Protein AF-A0A151S462-F1 (afdb_monomer_lite)

Secondary structure (DSSP, 8-state):
------------SS-TT---TT--SS-TTS--TTS-SSHHHHHHSTTHHHHHHHHHHHHHHHHHTT-----PPPTT--PPP--------B-TTS-B-

pLDDT: mean 78.32, std 12.99, range [44.09, 94.69]

Structure (mmCIF, N/CA/C/O backbone):
data_AF-A0A151S462-F1
#
_entry.id   AF-A0A151S462-F1
#
loop_
_atom_site.group_PDB
_atom_site.id
_atom_site.type_symbol
_atom_site.label_atom_id
_atom_site.label_alt_id
_atom_site.label_comp_id
_atom_site.label_asym_id
_atom_site.label_entity_id
_atom_site.label_seq_id
_atom_site.pdbx_PDB_ins_code
_atom_site.Cartn_x
_atom_site.Cartn_y
_atom_site.Cartn_z
_atom_site.occupancy
_atom_site.B_iso_or_equiv
_atom_site.auth_seq_id
_atom_site.auth_comp_id
_atom_site.auth_asym_id
_atom_site.auth_atom_id
_atom_site.pdbx_PDB_model_num
ATOM 1 N N . VAL A 1 1 ? -15.025 -28.672 43.145 1.00 63.12 1 VAL A N 1
ATOM 2 C CA . VAL A 1 1 ? -15.169 -29.342 41.829 1.00 63.12 1 VAL A CA 1
ATOM 3 C C . VAL A 1 1 ? -13.822 -29.286 41.131 1.00 63.12 1 VAL A C 1
ATOM 5 O O . VAL A 1 1 ? -13.344 -28.189 40.873 1.00 63.12 1 VAL A O 1
ATOM 8 N N . SER A 1 2 ? -13.1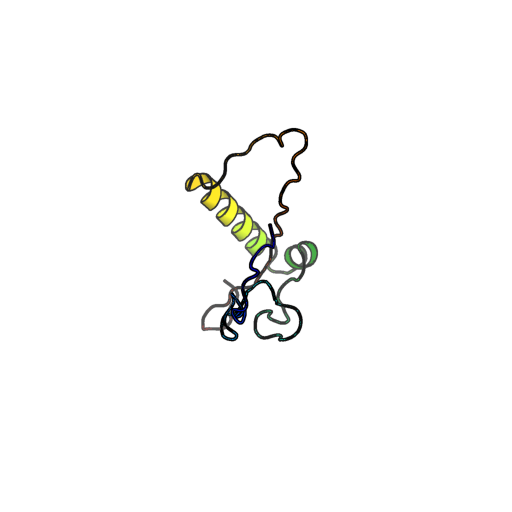65 -30.425 40.909 1.00 67.50 2 SER A N 1
ATOM 9 C CA . SER A 1 2 ? -11.846 -30.450 40.264 1.00 67.50 2 SER A CA 1
ATOM 10 C C . SER A 1 2 ? -12.009 -30.340 38.750 1.00 67.50 2 SER A C 1
ATOM 12 O O . SER A 1 2 ? -12.654 -31.184 38.130 1.00 67.50 2 SER A O 1
ATOM 14 N N . LEU A 1 3 ? -11.451 -29.283 38.158 1.00 69.88 3 LEU A N 1
ATOM 15 C CA . LEU A 1 3 ? -11.506 -29.049 36.717 1.00 69.88 3 LEU A CA 1
ATOM 16 C C . LEU A 1 3 ? -10.681 -30.122 35.993 1.00 69.88 3 LEU A C 1
ATOM 18 O O . LEU A 1 3 ? -9.464 -30.198 36.166 1.00 69.88 3 LEU A O 1
ATOM 22 N N . ARG A 1 4 ? -11.328 -30.948 35.162 1.00 75.19 4 ARG A N 1
ATOM 23 C CA . ARG A 1 4 ? -10.618 -31.834 34.229 1.00 75.19 4 ARG A CA 1
ATOM 24 C C . ARG A 1 4 ? -9.903 -30.969 33.192 1.00 75.19 4 ARG A C 1
ATOM 26 O O . ARG A 1 4 ? -10.541 -30.358 32.339 1.00 75.19 4 ARG A O 1
ATOM 33 N N . ARG A 1 5 ? -8.574 -30.908 33.276 1.00 71.94 5 ARG A N 1
ATOM 34 C CA . ARG A 1 5 ? -7.728 -30.269 32.263 1.00 71.94 5 ARG A CA 1
ATOM 35 C C . ARG A 1 5 ? -7.492 -31.235 31.104 1.00 71.94 5 ARG A C 1
ATOM 37 O O . ARG A 1 5 ? -7.326 -32.432 31.316 1.00 71.94 5 ARG A O 1
ATOM 44 N N . SER A 1 6 ? -7.476 -30.701 29.886 1.00 76.50 6 SER A N 1
ATOM 45 C CA . SER A 1 6 ? -7.158 -31.467 28.678 1.00 76.50 6 SER A CA 1
ATOM 46 C C . SER A 1 6 ? -5.738 -32.037 28.750 1.00 76.50 6 SER A C 1
ATOM 48 O O . SER A 1 6 ? -4.798 -31.305 29.054 1.00 76.50 6 SER A O 1
ATOM 50 N N . THR A 1 7 ? -5.598 -33.325 28.436 1.00 82.19 7 THR A N 1
ATOM 51 C CA . THR A 1 7 ? -4.326 -34.059 28.303 1.00 82.19 7 THR A CA 1
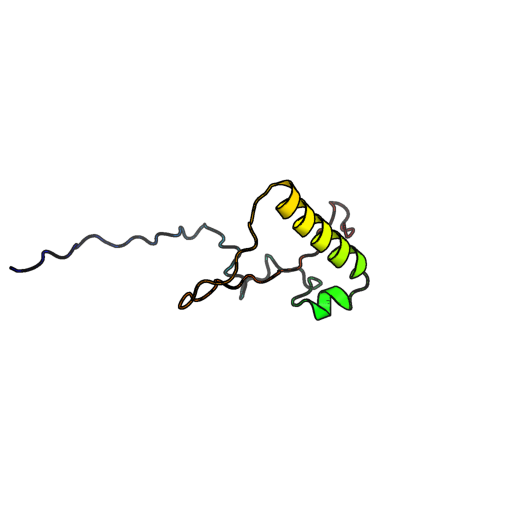ATOM 52 C C . THR A 1 7 ? -3.879 -34.204 26.847 1.00 82.19 7 THR A C 1
ATOM 54 O O . THR A 1 7 ? -2.932 -34.928 26.554 1.00 82.19 7 THR A O 1
ATOM 57 N N . ARG A 1 8 ? -4.570 -33.550 25.907 1.00 81.25 8 ARG A N 1
ATOM 58 C CA . ARG A 1 8 ? -4.286 -33.684 24.477 1.00 81.25 8 ARG A CA 1
ATOM 59 C C . ARG A 1 8 ? -2.974 -32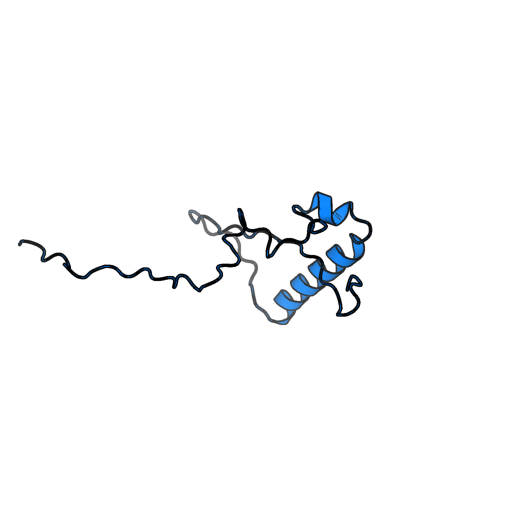.978 24.129 1.00 81.25 8 ARG A C 1
ATOM 61 O O . ARG A 1 8 ? -2.799 -31.816 24.496 1.00 81.25 8 ARG A O 1
ATOM 68 N N . GLU A 1 9 ? -2.097 -33.648 23.381 1.00 79.62 9 GLU A N 1
ATOM 69 C CA . GLU A 1 9 ? -0.911 -33.003 22.812 1.00 79.62 9 GLU A CA 1
ATOM 70 C C . GLU A 1 9 ? -1.328 -31.808 21.954 1.00 79.62 9 GLU A C 1
ATOM 72 O O . GLU A 1 9 ? -2.161 -31.914 21.045 1.00 79.62 9 GLU A O 1
ATOM 77 N N . ARG A 1 10 ? -0.760 -30.644 22.270 1.00 77.31 10 ARG A N 1
ATOM 78 C CA . ARG A 1 10 ? -0.952 -29.436 21.477 1.00 77.31 10 ARG A CA 1
ATOM 79 C C . ARG A 1 10 ? -0.074 -29.545 20.241 1.00 77.31 10 ARG A C 1
ATOM 81 O O . ARG A 1 10 ? 1.145 -29.524 20.347 1.00 77.31 10 ARG A O 1
ATOM 88 N N . ARG A 1 11 ? -0.705 -29.654 19.075 1.00 74.50 11 ARG A N 1
ATOM 89 C CA . ARG A 1 11 ? -0.024 -29.463 17.793 1.00 74.50 11 ARG A CA 1
ATOM 90 C C . ARG A 1 11 ? 0.087 -27.966 17.526 1.00 74.50 11 ARG A C 1
ATOM 92 O O . ARG A 1 11 ? -0.828 -27.218 17.877 1.00 74.50 11 ARG A O 1
ATOM 99 N N . ASN A 1 12 ? 1.194 -27.542 16.924 1.00 72.69 12 ASN A N 1
ATOM 100 C CA . ASN A 1 12 ? 1.352 -26.162 16.478 1.00 72.69 12 ASN A CA 1
ATOM 101 C C . ASN A 1 12 ? 0.229 -25.811 15.497 1.00 72.69 12 ASN A C 1
ATOM 103 O O . ASN A 1 12 ? -0.114 -26.609 14.626 1.00 72.69 12 ASN A O 1
ATOM 107 N N . VAL A 1 13 ? -0.364 -24.629 15.672 1.00 70.44 13 VAL A N 1
ATOM 108 C CA . VAL A 1 13 ? -1.437 -24.124 14.796 1.00 70.44 13 VAL A CA 1
ATOM 109 C C . VAL A 1 13 ? -0.892 -23.804 13.403 1.00 70.44 13 VAL A C 1
ATOM 111 O O . VAL A 1 13 ? -1.611 -23.919 12.417 1.00 70.44 13 VAL A O 1
ATOM 114 N N . ILE A 1 14 ? 0.385 -23.435 13.332 1.00 70.81 14 ILE A N 1
ATOM 115 C CA . ILE A 1 14 ? 1.083 -23.056 12.110 1.00 70.81 14 ILE A CA 1
ATOM 116 C C . ILE A 1 14 ? 1.949 -24.251 11.676 1.00 70.81 14 ILE A C 1
ATOM 118 O O . ILE A 1 14 ? 2.809 -24.674 12.455 1.00 70.81 14 ILE A O 1
ATOM 122 N N . PRO A 1 15 ? 1.708 -24.831 10.486 1.00 76.50 15 PRO A N 1
ATOM 123 C CA . PRO A 1 15 ? 2.577 -25.849 9.901 1.00 76.50 15 PRO A CA 1
ATOM 124 C C . PRO A 1 15 ? 4.003 -25.321 9.704 1.00 76.50 15 PRO A C 1
ATOM 126 O O . PRO A 1 15 ? 4.180 -24.146 9.403 1.00 76.50 15 PRO A O 1
ATOM 129 N N . ASN A 1 16 ? 5.012 -26.191 9.804 1.00 70.25 16 ASN A N 1
ATOM 130 C CA . ASN A 1 16 ? 6.414 -25.804 9.575 1.00 70.25 16 ASN A CA 1
ATOM 131 C C . ASN A 1 16 ? 6.657 -25.264 8.152 1.00 70.25 16 ASN A C 1
ATOM 133 O O . ASN A 1 16 ? 7.582 -24.494 7.929 1.00 70.25 16 ASN A O 1
ATOM 137 N N . ASP A 1 17 ? 5.800 -25.653 7.212 1.00 71.12 17 ASP A N 1
ATOM 138 C CA . ASP A 1 17 ? 5.889 -25.317 5.792 1.00 71.12 17 ASP A CA 1
ATOM 139 C C . ASP A 1 17 ? 5.162 -23.993 5.478 1.00 71.12 17 ASP A C 1
ATOM 141 O O . ASP A 1 17 ? 5.145 -23.523 4.339 1.00 71.12 17 ASP A O 1
ATOM 145 N N . TYR A 1 18 ? 4.512 -23.396 6.482 1.00 60.78 18 TYR A N 1
ATOM 146 C CA . TYR A 1 18 ? 3.803 -22.136 6.344 1.00 60.78 18 TYR A CA 1
ATOM 147 C C . TYR A 1 18 ? 4.806 -20.982 6.426 1.00 60.78 18 TYR A C 1
ATOM 149 O O . TYR A 1 18 ? 5.238 -20.576 7.505 1.00 60.78 18 TYR A O 1
ATOM 157 N N . ILE A 1 19 ? 5.169 -20.443 5.263 1.00 60.53 19 ILE A N 1
ATOM 158 C CA . ILE A 1 19 ? 5.992 -19.238 5.147 1.00 60.53 19 ILE A CA 1
ATOM 159 C C . ILE A 1 19 ? 5.167 -18.046 5.661 1.00 60.53 19 ILE A C 1
ATOM 161 O O . ILE A 1 19 ? 4.331 -17.487 4.949 1.00 60.53 19 ILE A O 1
ATOM 165 N N . VAL A 1 20 ? 5.371 -17.656 6.920 1.00 53.88 20 VAL A N 1
ATOM 166 C CA . VAL A 1 20 ? 4.797 -16.421 7.466 1.00 53.88 20 VAL A CA 1
ATOM 167 C C . VAL A 1 20 ? 5.632 -15.253 6.936 1.00 53.88 20 VAL A C 1
ATOM 169 O O . VAL A 1 20 ? 6.752 -15.050 7.392 1.00 53.88 20 VAL A O 1
ATOM 172 N N . PHE A 1 21 ? 5.074 -14.438 6.036 1.00 51.28 21 PHE A N 1
ATOM 173 C CA . PHE A 1 21 ? 5.711 -13.215 5.502 1.00 51.28 21 PHE A CA 1
ATOM 174 C C . PHE A 1 21 ? 6.149 -12.190 6.573 1.00 51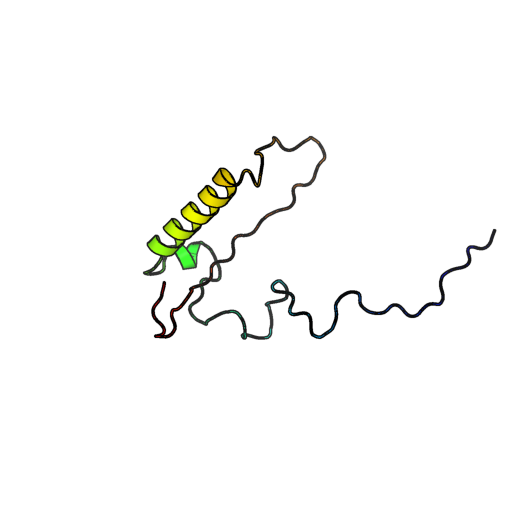.28 21 PHE A C 1
ATOM 176 O O . PHE A 1 21 ? 6.803 -11.204 6.263 1.00 51.28 21 PHE A O 1
ATOM 183 N N . LEU A 1 22 ? 5.771 -12.399 7.838 1.00 51.62 22 LEU A N 1
ATOM 184 C CA . LEU A 1 22 ? 6.126 -11.554 8.981 1.00 51.62 22 LEU A CA 1
ATOM 185 C C . LEU A 1 22 ? 7.371 -12.045 9.741 1.00 51.62 22 LEU A C 1
ATOM 187 O O . LEU A 1 22 ? 7.899 -11.292 10.555 1.00 51.62 22 LEU A O 1
ATOM 191 N N . GLN A 1 23 ? 7.850 -13.272 9.500 1.00 47.19 23 GLN A N 1
ATOM 192 C CA . GLN A 1 23 ? 9.055 -13.825 10.135 1.00 47.19 23 GLN A CA 1
ATOM 193 C C . GLN A 1 23 ? 10.297 -13.597 9.248 1.00 47.19 23 GLN A C 1
ATOM 195 O O . GLN A 1 23 ? 11.120 -14.485 9.059 1.00 47.19 23 GLN A O 1
ATOM 200 N N . GLU A 1 24 ? 10.437 -12.406 8.669 1.00 48.59 24 GLU A N 1
ATOM 201 C CA . GLU A 1 24 ? 11.644 -12.009 7.940 1.00 48.59 24 GLU A CA 1
ATOM 202 C C . GLU A 1 24 ? 12.635 -11.381 8.928 1.00 48.59 24 GLU A C 1
ATOM 204 O O . GLU A 1 24 ? 12.593 -10.181 9.194 1.00 48.59 24 GLU A O 1
ATOM 209 N N . HIS A 1 25 ? 13.520 -12.190 9.516 1.00 51.34 25 HIS A N 1
ATOM 210 C CA . HIS A 1 25 ? 14.718 -11.633 10.155 1.00 51.34 25 HIS A CA 1
ATOM 211 C C . HIS A 1 25 ? 16.008 -12.425 9.911 1.00 51.34 25 HIS A C 1
ATOM 213 O O . HIS A 1 25 ? 17.063 -11.814 10.011 1.00 51.34 25 HIS A O 1
ATOM 219 N N . GLU A 1 26 ? 15.995 -13.715 9.539 1.00 44.41 26 GLU A N 1
ATOM 220 C CA . GLU A 1 26 ? 17.276 -14.452 9.423 1.00 44.41 26 GLU A CA 1
ATOM 221 C C . GLU A 1 26 ? 17.567 -15.125 8.077 1.00 44.41 26 GLU A C 1
ATOM 223 O O . GLU A 1 26 ? 18.732 -15.163 7.687 1.00 44.41 26 GLU A O 1
ATOM 228 N N . ASP A 1 27 ? 16.566 -15.507 7.281 1.00 44.09 27 ASP A N 1
ATOM 229 C CA . ASP A 1 27 ? 16.828 -16.102 5.967 1.00 44.09 27 ASP A CA 1
ATOM 230 C C . ASP A 1 27 ? 16.476 -15.111 4.852 1.00 44.09 27 ASP A C 1
ATOM 232 O O . ASP A 1 27 ? 15.307 -14.883 4.541 1.00 44.09 27 ASP A O 1
ATOM 236 N N . GLY A 1 28 ? 17.506 -14.501 4.252 1.00 47.91 28 GLY A N 1
ATOM 237 C CA . GLY A 1 28 ? 17.455 -13.509 3.164 1.00 47.91 28 GLY A CA 1
ATOM 238 C C . GLY A 1 28 ? 16.890 -14.016 1.828 1.00 47.91 28 GLY A C 1
ATOM 239 O O . GLY A 1 28 ? 17.452 -13.748 0.770 1.00 47.91 28 GLY A O 1
ATOM 240 N N . ILE A 1 29 ? 15.793 -14.766 1.870 1.00 51.31 29 ILE A N 1
ATOM 241 C CA . ILE A 1 29 ? 15.094 -15.352 0.723 1.00 51.31 29 ILE A CA 1
ATOM 242 C C . ILE A 1 29 ? 14.039 -14.368 0.170 1.00 51.31 29 ILE A C 1
ATOM 244 O O . ILE A 1 29 ? 13.675 -14.450 -1.001 1.00 51.31 29 ILE A O 1
ATOM 248 N N . GLY A 1 30 ? 13.579 -13.403 0.981 1.00 52.72 30 GLY A N 1
ATOM 249 C CA . GLY A 1 30 ? 12.506 -12.463 0.624 1.00 52.72 30 GLY A CA 1
ATOM 250 C C . GLY A 1 30 ? 12.927 -11.013 0.353 1.00 52.72 30 GLY A C 1
ATOM 251 O O . GLY A 1 30 ? 12.217 -10.323 -0.379 1.00 52.72 30 GLY A O 1
ATOM 252 N N . LEU A 1 31 ? 14.062 -10.558 0.888 1.00 56.91 31 LEU A N 1
ATOM 253 C CA . LEU A 1 31 ? 14.523 -9.171 0.792 1.00 56.91 31 LEU A CA 1
ATOM 254 C C . LEU A 1 31 ? 15.689 -9.089 -0.203 1.00 56.91 31 LEU A C 1
ATOM 256 O O . LEU A 1 31 ? 16.778 -9.604 0.067 1.00 56.91 31 LEU A O 1
ATOM 260 N N . ALA A 1 32 ? 15.486 -8.471 -1.368 1.00 65.25 32 ALA A N 1
ATOM 261 C CA . ALA A 1 32 ? 16.607 -8.195 -2.259 1.00 65.25 32 ALA A CA 1
ATOM 262 C C . ALA A 1 32 ? 17.570 -7.230 -1.549 1.00 65.25 32 ALA A C 1
ATOM 264 O O . ALA A 1 32 ? 17.132 -6.339 -0.828 1.00 65.25 32 ALA A O 1
ATOM 265 N N . LYS A 1 33 ? 18.887 -7.358 -1.768 1.00 66.88 33 LYS A N 1
ATOM 266 C CA . LYS A 1 33 ? 19.883 -6.446 -1.159 1.00 66.88 33 LYS A CA 1
ATOM 267 C C . LYS A 1 33 ? 19.589 -4.963 -1.412 1.00 66.88 33 LYS A C 1
ATOM 269 O O . LYS A 1 33 ? 20.004 -4.117 -0.628 1.00 66.88 33 LYS A O 1
ATOM 274 N N . ASP A 1 34 ? 18.890 -4.679 -2.504 1.00 75.62 34 ASP A N 1
ATOM 275 C CA . ASP A 1 34 ? 18.556 -3.330 -2.946 1.00 75.62 34 ASP A CA 1
ATOM 276 C C . ASP A 1 34 ? 17.185 -2.856 -2.434 1.00 75.62 34 ASP A C 1
ATOM 278 O O . ASP A 1 34 ? 16.809 -1.710 -2.687 1.00 75.62 34 ASP A O 1
ATOM 282 N N . ASP A 1 35 ? 16.420 -3.713 -1.746 1.00 81.31 35 ASP A N 1
ATOM 283 C CA . ASP A 1 35 ? 15.103 -3.345 -1.236 1.00 81.31 35 ASP A CA 1
ATOM 284 C C . ASP A 1 35 ? 15.234 -2.329 -0.090 1.00 81.31 35 ASP A C 1
ATOM 286 O O . ASP A 1 35 ? 16.028 -2.510 0.843 1.00 81.31 35 ASP A O 1
ATOM 290 N N . PRO A 1 36 ? 14.448 -1.241 -0.124 1.00 81.44 36 PRO A N 1
ATOM 291 C CA . PRO A 1 36 ? 14.483 -0.253 0.931 1.00 81.44 36 PRO A CA 1
ATOM 292 C C . PRO A 1 36 ? 13.840 -0.793 2.211 1.00 81.44 36 PRO A C 1
ATOM 294 O O . PRO A 1 36 ? 12.659 -1.122 2.270 1.00 81.44 36 PRO A O 1
ATOM 297 N N . THR A 1 37 ? 14.629 -0.802 3.279 1.00 81.38 37 THR A N 1
ATOM 298 C CA . THR A 1 37 ? 14.222 -1.273 4.613 1.00 81.38 37 THR A CA 1
ATOM 299 C C . THR A 1 37 ? 13.318 -0.284 5.350 1.00 81.38 37 THR A C 1
ATOM 301 O O . THR A 1 37 ? 12.655 -0.631 6.330 1.00 81.38 37 THR A O 1
ATOM 304 N N . ASN A 1 38 ? 13.312 0.974 4.909 1.00 81.75 38 ASN A N 1
ATOM 305 C CA . ASN A 1 38 ? 12.556 2.055 5.518 1.00 81.75 38 ASN A CA 1
ATOM 306 C C . ASN A 1 38 ? 12.133 3.098 4.474 1.00 81.75 38 ASN A C 1
ATOM 308 O O . ASN A 1 38 ? 12.684 3.171 3.375 1.00 81.75 38 ASN A O 1
ATOM 312 N N . PHE A 1 39 ? 11.160 3.927 4.856 1.00 83.19 39 PHE A N 1
ATOM 313 C CA . PHE A 1 39 ? 10.605 4.974 4.000 1.00 83.19 39 PHE A CA 1
ATOM 314 C C . PHE A 1 39 ? 11.677 5.938 3.479 1.00 83.19 39 PHE A C 1
ATOM 316 O O . PHE A 1 39 ? 11.713 6.228 2.289 1.00 83.19 39 PHE A O 1
ATOM 323 N N . CYS A 1 40 ? 12.594 6.393 4.339 1.00 84.06 40 CYS A N 1
ATOM 324 C CA . CYS A 1 40 ? 13.650 7.317 3.928 1.00 84.06 40 CYS A CA 1
ATOM 325 C C . CYS A 1 40 ? 14.541 6.701 2.841 1.00 84.06 40 CYS A C 1
ATOM 327 O O . CYS A 1 40 ? 14.828 7.355 1.846 1.00 84.06 40 CYS A O 1
ATOM 329 N N . GLN A 1 41 ? 14.919 5.429 2.977 1.00 84.50 41 GLN A N 1
ATOM 330 C CA . GLN A 1 41 ? 15.706 4.715 1.971 1.00 84.50 41 GLN A CA 1
ATOM 331 C C . GLN A 1 41 ? 14.941 4.580 0.647 1.00 84.50 41 GLN A C 1
ATOM 333 O O . GLN A 1 41 ? 15.529 4.777 -0.416 1.00 84.50 41 GLN A O 1
ATOM 338 N N . ALA A 1 42 ? 13.633 4.306 0.702 1.00 83.88 42 ALA A N 1
ATOM 339 C CA . ALA A 1 42 ? 12.791 4.254 -0.491 1.00 83.88 42 ALA A CA 1
ATOM 340 C C . ALA A 1 42 ? 12.749 5.619 -1.200 1.00 83.88 42 ALA A C 1
ATOM 342 O O . ALA A 1 42 ? 12.931 5.689 -2.418 1.00 83.88 42 ALA A O 1
ATOM 343 N N . MET A 1 43 ? 12.589 6.702 -0.434 1.00 85.19 43 MET A N 1
ATOM 344 C CA . MET A 1 43 ? 12.460 8.066 -0.956 1.00 85.19 43 MET A CA 1
ATOM 345 C C . MET A 1 43 ? 13.782 8.705 -1.387 1.00 85.19 43 MET A C 1
ATOM 347 O O . MET A 1 43 ? 13.784 9.581 -2.249 1.00 85.19 43 MET A O 1
ATOM 351 N N . CYS A 1 44 ? 14.912 8.253 -0.849 1.00 81.06 44 CYS A N 1
ATOM 352 C CA . CYS A 1 44 ? 16.240 8.672 -1.296 1.00 81.06 44 CYS A CA 1
ATOM 353 C C . CYS A 1 44 ? 16.755 7.867 -2.501 1.00 81.06 44 CYS A C 1
ATOM 355 O O . CYS A 1 44 ? 17.788 8.218 -3.069 1.00 81.06 44 CYS A O 1
ATOM 357 N N . SER A 1 45 ? 16.071 6.788 -2.895 1.00 81.12 45 SER A N 1
ATOM 358 C CA . SER A 1 45 ? 16.471 5.978 -4.047 1.00 81.12 45 SER A CA 1
ATOM 359 C C . SER A 1 45 ? 16.148 6.672 -5.375 1.00 81.12 45 SER A C 1
ATOM 361 O O . SER A 1 45 ? 15.228 7.485 -5.467 1.00 81.12 45 SER A O 1
ATOM 363 N N . SER A 1 46 ? 16.844 6.293 -6.449 1.00 83.69 46 SER A N 1
ATOM 364 C CA . SER A 1 46 ? 16.533 6.762 -7.811 1.00 83.69 46 SER A CA 1
ATOM 365 C C . SER A 1 46 ? 15.111 6.405 -8.269 1.00 83.69 46 SER A C 1
ATOM 367 O O . SER A 1 46 ? 14.602 7.005 -9.211 1.00 83.69 46 SER A O 1
ATOM 369 N N . ASN A 1 47 ? 14.462 5.450 -7.596 1.00 79.62 47 ASN A N 1
ATOM 370 C CA . ASN A 1 47 ? 13.108 4.986 -7.888 1.00 79.62 47 ASN A CA 1
ATOM 371 C C . ASN A 1 47 ? 12.060 5.573 -6.932 1.00 79.62 47 ASN A C 1
ATOM 373 O O . ASN A 1 47 ? 10.929 5.093 -6.908 1.00 79.62 47 ASN A O 1
ATOM 377 N N . SER A 1 48 ? 12.403 6.601 -6.151 1.00 84.19 48 SER A N 1
ATOM 378 C CA . SER A 1 48 ? 11.504 7.220 -5.169 1.00 84.19 48 SER A CA 1
ATOM 379 C C . SER A 1 48 ? 10.150 7.607 -5.754 1.00 84.19 48 SER A C 1
ATOM 381 O O . SER A 1 48 ? 9.121 7.321 -5.152 1.00 84.19 48 SER A O 1
ATOM 383 N N . LYS A 1 49 ? 10.138 8.161 -6.971 1.00 87.12 49 LYS A N 1
ATOM 384 C CA . LYS A 1 49 ? 8.902 8.499 -7.680 1.00 87.12 49 LYS A CA 1
ATOM 385 C C . LYS A 1 49 ? 8.001 7.279 -7.899 1.00 87.12 49 LYS A C 1
ATOM 387 O O . LYS A 1 49 ? 6.827 7.348 -7.571 1.00 87.12 49 LYS A O 1
ATOM 392 N N . LYS A 1 50 ? 8.554 6.150 -8.358 1.00 84.88 50 LYS A N 1
ATOM 393 C CA . LYS A 1 50 ? 7.791 4.903 -8.543 1.00 84.88 50 LYS A CA 1
ATOM 394 C C . LYS A 1 50 ? 7.217 4.386 -7.226 1.00 84.88 50 LYS A C 1
ATOM 396 O O . LYS A 1 50 ? 6.085 3.925 -7.194 1.00 84.88 50 LYS A O 1
ATOM 401 N N . SER A 1 51 ? 7.985 4.491 -6.140 1.00 84.19 51 SER A N 1
ATOM 402 C CA . SER A 1 51 ? 7.516 4.110 -4.805 1.00 84.19 51 SER A CA 1
ATOM 403 C C . SER A 1 51 ? 6.354 4.990 -4.336 1.00 84.19 51 SER A C 1
ATOM 405 O O . SER A 1 51 ? 5.404 4.470 -3.764 1.00 84.19 51 SER A O 1
ATOM 407 N N . ILE A 1 52 ? 6.407 6.303 -4.590 1.00 88.19 52 ILE A N 1
ATOM 408 C CA . ILE A 1 52 ? 5.319 7.238 -4.258 1.00 88.19 52 ILE A CA 1
ATOM 409 C C . ILE A 1 52 ? 4.077 6.943 -5.097 1.00 88.19 52 ILE A C 1
ATOM 411 O O . ILE A 1 52 ? 2.984 6.857 -4.545 1.00 88.19 52 ILE A O 1
ATOM 415 N N . ASP A 1 53 ? 4.246 6.767 -6.407 1.00 89.75 53 ASP A N 1
ATOM 416 C CA . ASP A 1 53 ? 3.141 6.473 -7.321 1.00 89.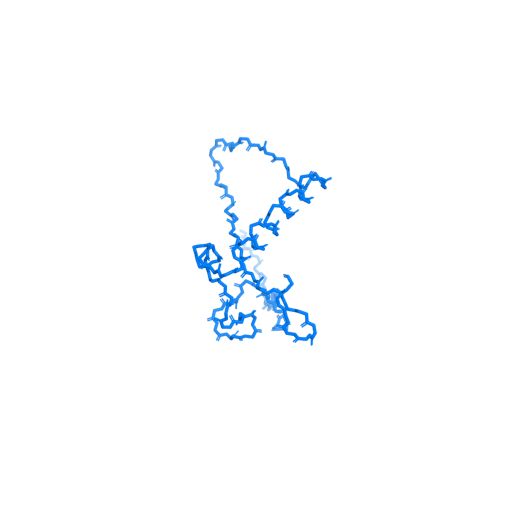75 53 ASP A CA 1
ATOM 417 C C . ASP A 1 53 ? 2.445 5.164 -6.900 1.00 89.75 53 ASP A C 1
ATOM 419 O O . ASP A 1 53 ? 1.238 5.157 -6.685 1.00 89.75 53 ASP A O 1
ATOM 423 N N . ALA A 1 54 ? 3.209 4.105 -6.609 1.00 87.69 54 ALA A N 1
ATOM 424 C CA . ALA A 1 54 ? 2.662 2.839 -6.117 1.00 87.69 54 ALA A CA 1
ATOM 425 C C . ALA A 1 54 ? 1.945 2.960 -4.757 1.00 87.69 54 ALA A C 1
ATOM 427 O O . ALA A 1 54 ? 0.944 2.285 -4.529 1.00 87.69 54 ALA A O 1
ATOM 428 N N . MET A 1 55 ? 2.437 3.807 -3.842 1.00 89.75 55 MET A N 1
ATOM 429 C CA . MET A 1 55 ? 1.740 4.078 -2.576 1.00 89.75 55 MET A CA 1
ATOM 430 C C . MET A 1 55 ? 0.395 4.766 -2.811 1.00 89.75 55 MET A C 1
ATOM 432 O O . MET A 1 55 ? -0.587 4.428 -2.154 1.00 89.75 55 MET A O 1
ATOM 436 N N . ASN A 1 56 ? 0.357 5.738 -3.724 1.00 91.50 56 ASN A N 1
ATOM 437 C CA . ASN A 1 56 ? -0.869 6.451 -4.058 1.00 91.50 56 ASN A CA 1
ATOM 438 C C . ASN A 1 56 ? -1.879 5.519 -4.729 1.00 91.50 56 ASN A C 1
ATOM 440 O O . ASN A 1 56 ? -3.044 5.536 -4.341 1.00 91.50 56 ASN A O 1
ATOM 444 N N . ASP A 1 57 ? -1.429 4.677 -5.660 1.00 90.88 57 ASP A N 1
ATOM 445 C CA . ASP A 1 57 ? -2.273 3.687 -6.332 1.00 90.88 57 ASP A CA 1
ATOM 446 C C . ASP A 1 57 ? -2.891 2.701 -5.328 1.00 90.88 57 ASP A C 1
ATOM 448 O O . ASP A 1 57 ? -4.088 2.425 -5.389 1.00 90.88 57 ASP A O 1
ATOM 452 N N . GLU A 1 58 ? -2.111 2.208 -4.359 1.00 90.00 58 GLU A N 1
ATOM 453 C CA . GLU A 1 58 ? -2.624 1.323 -3.305 1.00 90.00 58 GLU A CA 1
ATOM 454 C C . GLU A 1 58 ? -3.643 2.046 -2.408 1.00 90.00 58 GLU A C 1
ATOM 456 O O . GLU A 1 58 ? -4.716 1.512 -2.125 1.00 90.00 58 GLU A O 1
ATOM 461 N N . MET A 1 59 ? -3.347 3.283 -1.991 1.00 91.12 59 MET A N 1
ATOM 462 C CA . MET A 1 59 ? -4.276 4.098 -1.197 1.00 91.12 59 MET A CA 1
ATOM 463 C C . MET A 1 59 ? -5.585 4.375 -1.947 1.00 91.12 59 MET A C 1
ATOM 465 O O . MET A 1 59 ? -6.655 4.285 -1.344 1.00 91.12 59 MET A O 1
ATOM 469 N N . MET A 1 60 ? -5.513 4.679 -3.246 1.00 92.62 60 MET A N 1
ATOM 470 C CA . MET A 1 60 ? -6.688 4.868 -4.101 1.00 92.62 60 MET A CA 1
ATOM 471 C C . MET A 1 60 ? -7.469 3.569 -4.268 1.00 92.62 60 MET A C 1
ATOM 473 O O . MET A 1 60 ? -8.679 3.574 -4.101 1.00 92.62 60 MET A O 1
ATOM 477 N N . SER A 1 61 ? -6.795 2.442 -4.497 1.00 92.62 61 SER A N 1
ATOM 478 C CA . SER A 1 61 ? -7.442 1.130 -4.589 1.00 92.62 61 SER A CA 1
ATOM 479 C C . SER A 1 61 ? -8.208 0.772 -3.311 1.00 92.62 61 SER A C 1
ATOM 481 O O . SER A 1 61 ? -9.321 0.252 -3.382 1.00 92.62 61 SER A O 1
ATOM 483 N N . MET A 1 62 ? -7.658 1.069 -2.129 1.00 91.25 62 MET A N 1
ATOM 484 C CA . MET A 1 62 ? -8.365 0.840 -0.861 1.00 91.25 62 MET A CA 1
ATOM 485 C C . MET A 1 62 ? -9.595 1.736 -0.703 1.00 91.25 62 MET A C 1
ATOM 487 O O . MET A 1 62 ? -10.598 1.286 -0.153 1.00 91.25 62 MET A O 1
ATOM 491 N N . HIS A 1 63 ? -9.514 2.976 -1.190 1.00 90.31 63 HIS A N 1
ATOM 492 C CA . HIS A 1 63 ? -10.640 3.903 -1.217 1.00 90.31 63 HIS A CA 1
ATOM 493 C C . HIS A 1 63 ? -11.723 3.442 -2.203 1.00 90.31 63 HIS A C 1
ATOM 495 O O . HIS A 1 63 ? -12.879 3.331 -1.825 1.00 90.31 63 HIS A O 1
ATOM 501 N N . ASP A 1 64 ? -11.356 3.111 -3.441 1.00 93.62 64 ASP A N 1
ATOM 502 C CA . ASP A 1 64 ? -12.296 2.722 -4.501 1.00 93.62 64 ASP A CA 1
ATOM 503 C C . ASP A 1 64 ? -13.012 1.398 -4.211 1.00 93.62 64 ASP A C 1
ATOM 505 O O . ASP A 1 64 ? -14.121 1.167 -4.690 1.00 93.62 64 ASP A O 1
ATOM 509 N N . ASN A 1 65 ? -12.375 0.521 -3.434 1.00 94.69 65 ASN A N 1
ATOM 510 C CA . ASN A 1 65 ? -12.959 -0.740 -2.989 1.00 94.69 65 ASN A CA 1
ATOM 511 C C . ASN A 1 65 ? -13.686 -0.627 -1.634 1.00 94.69 65 ASN A C 1
ATOM 513 O O . ASN A 1 65 ? -14.066 -1.665 -1.089 1.00 94.69 65 ASN A O 1
ATOM 517 N N . ASP A 1 66 ? -13.837 0.583 -1.078 1.00 92.19 66 ASP A N 1
ATOM 518 C CA . ASP A 1 66 ? -14.462 0.848 0.227 1.00 92.19 66 ASP A CA 1
ATOM 519 C C . ASP A 1 66 ? -13.948 -0.099 1.333 1.00 92.19 66 ASP A C 1
ATOM 521 O O . ASP A 1 66 ? -14.703 -0.631 2.150 1.00 92.19 66 ASP A O 1
ATOM 525 N N . VAL A 1 67 ? -12.637 -0.378 1.335 1.00 92.50 67 VAL A N 1
ATOM 526 C CA . VAL A 1 67 ? -12.055 -1.396 2.227 1.00 92.50 67 VAL A CA 1
ATOM 527 C C . VAL A 1 67 ? -12.050 -0.910 3.675 1.00 92.50 67 VAL A C 1
ATOM 529 O O . VAL A 1 67 ? -12.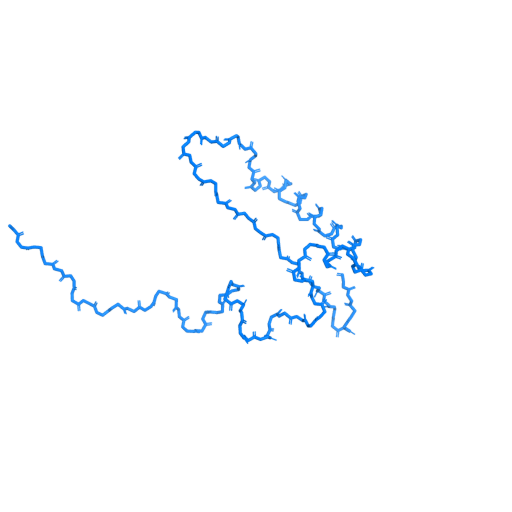233 -1.720 4.587 1.00 92.50 67 VAL A O 1
ATOM 532 N N . TRP A 1 68 ? -11.829 0.393 3.893 1.00 86.56 68 TRP A N 1
ATOM 533 C CA . TRP A 1 68 ? -11.695 1.006 5.216 1.00 86.56 68 TRP A CA 1
ATOM 534 C C . TRP A 1 68 ? -12.498 2.300 5.341 1.00 86.56 68 TRP A C 1
ATOM 536 O O . TRP A 1 68 ? -12.415 3.176 4.486 1.00 86.56 68 TRP A O 1
ATOM 546 N N . ASP A 1 69 ? -13.152 2.461 6.491 1.00 85.62 69 ASP A N 1
ATOM 547 C CA . ASP A 1 69 ? -13.737 3.725 6.927 1.00 85.62 69 ASP A CA 1
ATOM 548 C C . ASP A 1 69 ? -12.783 4.460 7.874 1.00 85.62 69 ASP A C 1
ATOM 550 O O . ASP A 1 69 ? -12.250 3.887 8.832 1.00 85.62 69 ASP A O 1
ATOM 554 N N . PHE A 1 70 ? -12.602 5.762 7.655 1.00 85.94 70 PHE A N 1
ATOM 555 C CA . PHE A 1 70 ? -11.906 6.617 8.611 1.00 85.94 70 PHE A CA 1
ATOM 556 C C . PHE A 1 70 ? -12.836 6.945 9.780 1.00 85.94 70 PHE A C 1
ATOM 558 O O . PHE A 1 70 ? -13.783 7.717 9.642 1.00 85.94 70 PHE A O 1
ATOM 565 N N . VAL A 1 71 ? -12.546 6.372 10.948 1.00 87.81 71 VAL A N 1
ATOM 566 C CA . VAL A 1 71 ? -13.312 6.587 12.182 1.00 87.81 71 VAL A CA 1
ATOM 567 C C . VAL A 1 71 ? -12.405 7.196 13.247 1.00 87.81 71 VAL A C 1
ATOM 569 O O . VAL A 1 71 ? -11.233 6.832 13.367 1.00 87.81 71 VAL A O 1
ATOM 572 N N . GLU A 1 72 ? -12.941 8.124 14.038 1.00 88.69 72 GLU A N 1
ATOM 573 C CA . GLU A 1 72 ? -12.240 8.644 15.211 1.00 88.69 72 GLU A CA 1
ATOM 574 C C . GLU A 1 72 ? -11.961 7.516 16.210 1.00 88.69 72 GLU A C 1
ATOM 576 O O . GLU A 1 72 ? -12.812 6.661 16.460 1.00 88.69 72 GLU A O 1
ATOM 581 N N . LEU A 1 73 ? -10.762 7.507 16.800 1.00 89.00 73 LEU A N 1
ATOM 582 C CA . LEU A 1 73 ? -10.381 6.471 17.755 1.00 89.00 73 LEU A CA 1
ATOM 583 C C . LEU A 1 73 ? -11.296 6.540 18.994 1.00 89.00 73 LEU A C 1
ATOM 585 O O . LEU A 1 73 ? -11.229 7.527 19.733 1.00 89.00 73 LEU A O 1
ATOM 589 N N . PRO A 1 74 ? -12.108 5.505 19.280 1.00 88.44 74 PRO A N 1
ATOM 590 C CA . PRO A 1 74 ? -12.961 5.512 20.458 1.00 88.44 74 PRO A CA 1
ATOM 591 C C . PRO A 1 74 ? -12.129 5.518 21.746 1.00 88.44 74 PRO A C 1
ATOM 593 O O . PRO A 1 74 ? -11.069 4.890 21.847 1.00 88.44 74 PRO A O 1
ATOM 596 N N . GLY A 1 75 ? -12.632 6.225 22.759 1.00 92.69 75 GLY A N 1
ATOM 597 C CA . GLY A 1 75 ? -11.957 6.365 24.046 1.00 92.69 75 GLY A CA 1
ATOM 598 C C . GLY A 1 75 ? -11.647 5.012 24.695 1.00 92.69 75 GLY A C 1
ATOM 599 O O . GLY A 1 75 ? -12.504 4.137 24.783 1.00 92.69 75 GLY A O 1
ATOM 600 N N . GLY A 1 76 ? -10.409 4.846 25.166 1.00 90.88 76 GLY A N 1
ATOM 601 C CA . GLY A 1 76 ? -9.964 3.635 25.865 1.00 90.88 76 GLY A CA 1
ATOM 602 C C . GLY A 1 76 ? -9.558 2.466 24.961 1.00 90.88 76 GLY A C 1
ATOM 603 O O . GLY A 1 76 ? -9.196 1.411 25.481 1.00 90.88 76 GLY A O 1
ATOM 604 N N . VAL A 1 77 ? -9.568 2.635 23.635 1.00 92.00 77 VAL A N 1
ATOM 605 C CA . VAL A 1 77 ? -9.123 1.604 22.687 1.00 92.00 77 VAL A CA 1
ATOM 606 C C . VAL A 1 77 ? -7.676 1.842 22.260 1.00 92.00 77 VAL A C 1
ATOM 608 O O . VAL A 1 77 ? -7.273 2.960 21.945 1.00 92.00 77 VAL A O 1
ATOM 611 N N . LYS A 1 78 ? -6.880 0.767 22.226 1.00 91.06 78 LYS A N 1
ATOM 612 C CA . LYS A 1 78 ? -5.529 0.788 21.658 1.00 91.06 78 LYS A CA 1
ATOM 613 C C . LYS A 1 78 ? -5.617 0.498 20.153 1.00 91.06 78 LYS A C 1
ATOM 615 O O . LYS A 1 78 ? -5.982 -0.626 19.804 1.00 91.06 78 LYS A O 1
ATOM 620 N N . PRO A 1 79 ? -5.276 1.451 19.270 1.00 85.69 79 PRO A N 1
ATOM 621 C CA . PRO A 1 79 ? -5.282 1.201 17.837 1.00 85.69 79 PRO A CA 1
ATOM 622 C C . PRO A 1 79 ? -4.229 0.156 17.473 1.00 85.69 79 PRO A C 1
ATOM 624 O O . PRO A 1 79 ? -3.150 0.088 18.074 1.00 85.69 79 PRO A O 1
ATOM 627 N N . ILE A 1 80 ? -4.542 -0.648 16.462 1.00 86.31 80 ILE A N 1
ATOM 628 C CA . ILE A 1 80 ? -3.570 -1.537 15.836 1.00 86.31 80 ILE A CA 1
ATOM 629 C C . ILE A 1 80 ? -2.766 -0.686 14.855 1.00 86.31 80 ILE A C 1
ATOM 631 O O . ILE A 1 80 ? -3.329 -0.047 13.971 1.00 86.31 80 ILE A O 1
ATOM 635 N N . GLY A 1 81 ? -1.448 -0.645 15.039 1.00 84.44 81 GLY A N 1
ATOM 636 C CA . GLY A 1 81 ? -0.568 0.035 14.096 1.00 84.44 81 GLY A CA 1
ATOM 637 C C . GLY A 1 81 ? -0.487 -0.729 12.777 1.00 84.44 81 GLY A C 1
ATOM 638 O O . GLY A 1 81 ? -0.431 -1.958 12.773 1.00 84.44 81 GLY A O 1
ATOM 639 N N . CYS A 1 82 ? -0.424 -0.000 11.668 1.00 84.19 82 CYS A N 1
ATOM 640 C CA . CYS A 1 82 ? -0.017 -0.530 10.372 1.00 84.19 82 CYS A CA 1
ATOM 641 C C . CYS A 1 82 ? 1.407 -0.052 10.055 1.00 84.19 82 CYS A C 1
ATOM 643 O O . CYS A 1 82 ? 1.821 1.037 10.460 1.00 84.19 82 CYS A O 1
ATOM 645 N N . LYS A 1 83 ? 2.184 -0.881 9.353 1.00 82.50 83 LYS A N 1
ATOM 646 C CA . LYS A 1 83 ? 3.527 -0.528 8.887 1.00 82.50 83 LYS A CA 1
ATOM 647 C C . LYS A 1 83 ? 3.616 -0.803 7.395 1.00 82.50 83 LYS A C 1
ATOM 649 O O . LYS A 1 83 ? 3.387 -1.928 6.965 1.00 82.50 83 LYS A O 1
ATOM 654 N N . TRP A 1 84 ? 3.999 0.217 6.637 1.00 82.19 84 TRP A N 1
ATOM 655 C CA . TRP A 1 84 ? 4.319 0.075 5.223 1.00 82.19 84 TRP A CA 1
ATOM 656 C C . TRP A 1 84 ? 5.637 -0.678 5.044 1.00 82.19 84 TRP A C 1
ATOM 658 O O . TRP A 1 84 ? 6.631 -0.384 5.717 1.00 82.19 84 TRP A O 1
ATOM 668 N N . ILE A 1 85 ? 5.630 -1.642 4.128 1.00 81.94 85 ILE A N 1
ATOM 669 C CA . ILE A 1 85 ? 6.810 -2.386 3.688 1.00 81.94 85 ILE A CA 1
ATOM 670 C C . ILE A 1 85 ? 7.010 -2.064 2.213 1.00 81.94 85 ILE A C 1
ATOM 672 O O . ILE A 1 85 ? 6.063 -2.094 1.430 1.00 81.94 85 ILE A O 1
ATOM 676 N N . PHE A 1 86 ? 8.245 -1.744 1.844 1.00 80.50 86 PHE A N 1
ATOM 677 C CA . PHE A 1 86 ? 8.609 -1.382 0.484 1.00 80.50 86 PHE A CA 1
ATOM 678 C C . PHE A 1 86 ? 9.396 -2.518 -0.149 1.00 80.50 86 PHE A C 1
ATOM 680 O O . PHE A 1 86 ? 10.322 -3.049 0.459 1.00 80.50 86 PHE A O 1
ATOM 687 N N . LYS A 1 87 ? 9.033 -2.881 -1.378 1.00 82.38 87 LYS A N 1
ATOM 688 C CA . LYS A 1 87 ? 9.707 -3.940 -2.123 1.00 82.38 87 LYS A CA 1
ATOM 689 C C . LYS A 1 87 ? 9.798 -3.580 -3.592 1.00 82.38 87 LYS A C 1
ATOM 691 O O . LYS A 1 87 ? 8.811 -3.148 -4.190 1.00 82.38 87 LYS A O 1
ATOM 696 N N . ILE A 1 88 ? 10.972 -3.781 -4.174 1.00 82.50 88 ILE A N 1
ATOM 697 C CA . ILE A 1 88 ? 11.205 -3.541 -5.590 1.00 82.50 88 ILE A CA 1
ATOM 698 C C . ILE A 1 88 ? 10.692 -4.753 -6.363 1.00 82.50 88 ILE A C 1
ATOM 700 O O . ILE A 1 88 ? 11.234 -5.856 -6.270 1.00 82.50 88 ILE A O 1
ATOM 704 N N . LYS A 1 89 ? 9.646 -4.552 -7.166 1.00 81.88 89 LYS A N 1
ATOM 705 C CA . LYS A 1 89 ? 9.211 -5.564 -8.129 1.00 81.88 89 LYS A CA 1
ATOM 706 C C . LYS A 1 89 ? 10.102 -5.492 -9.368 1.00 81.88 89 LYS A C 1
ATOM 708 O O . LYS A 1 89 ? 10.433 -4.409 -9.849 1.00 81.88 89 LYS A O 1
ATOM 713 N N . ARG A 1 90 ? 10.504 -6.657 -9.878 1.00 82.94 90 ARG A N 1
ATOM 714 C CA . ARG A 1 90 ? 11.302 -6.786 -11.102 1.00 82.94 90 ARG A CA 1
ATOM 715 C C . ARG A 1 90 ? 10.552 -7.620 -12.133 1.00 82.94 90 ARG A C 1
ATOM 717 O O . ARG A 1 90 ? 9.872 -8.576 -11.764 1.00 82.94 90 ARG A O 1
ATOM 724 N N . ASP A 1 91 ? 10.673 -7.258 -13.404 1.00 84.00 91 ASP A N 1
ATOM 725 C CA . ASP A 1 91 ? 10.182 -8.080 -14.510 1.00 84.00 91 ASP A CA 1
ATOM 726 C C . ASP A 1 91 ? 11.076 -9.320 -14.729 1.00 84.00 91 ASP A C 1
ATOM 728 O O . ASP A 1 91 ? 12.126 -9.490 -14.103 1.00 84.00 91 ASP A O 1
ATOM 732 N N . SER A 1 92 ? 10.686 -10.194 -15.660 1.00 86.12 92 SER A N 1
ATOM 733 C CA . SER A 1 92 ? 11.469 -11.383 -16.038 1.00 86.12 92 SER A CA 1
ATOM 734 C C . SER A 1 92 ? 12.842 -11.064 -16.642 1.00 86.12 92 SER A C 1
ATOM 736 O O . SER A 1 92 ? 13.682 -11.954 -16.755 1.00 86.12 92 SER A O 1
ATOM 738 N N . LYS A 1 93 ? 13.081 -9.806 -17.025 1.00 85.25 93 LYS A N 1
ATOM 739 C CA . LYS A 1 93 ? 14.349 -9.301 -17.560 1.00 85.25 93 LYS A CA 1
ATOM 740 C C . LYS A 1 93 ? 15.201 -8.613 -16.483 1.00 85.25 93 LYS A C 1
ATOM 742 O O . LYS A 1 93 ? 16.312 -8.189 -16.786 1.00 85.25 93 LYS A O 1
ATOM 747 N N . GLY A 1 94 ? 14.715 -8.523 -15.242 1.00 78.50 94 GLY A N 1
ATOM 748 C CA . GLY A 1 94 ? 15.399 -7.888 -14.116 1.00 78.50 94 GLY A CA 1
ATOM 749 C C . GLY A 1 94 ? 15.208 -6.370 -14.013 1.00 78.50 94 GLY A C 1
ATOM 750 O O . GLY A 1 94 ? 15.824 -5.754 -13.143 1.00 78.50 94 GLY A O 1
ATOM 751 N N . ASN A 1 95 ? 14.364 -5.759 -14.848 1.00 82.00 95 ASN A N 1
ATOM 752 C CA . ASN A 1 95 ? 14.064 -4.329 -14.782 1.00 82.00 95 ASN A CA 1
ATOM 753 C C . ASN A 1 95 ? 13.075 -4.033 -13.660 1.00 82.00 95 ASN A C 1
ATOM 755 O O . ASN A 1 95 ? 12.143 -4.799 -13.431 1.00 82.00 95 ASN A O 1
ATOM 759 N N . ILE A 1 96 ? 13.239 -2.885 -13.005 1.00 79.69 96 ILE A N 1
ATOM 760 C CA . ILE A 1 96 ? 12.316 -2.416 -11.969 1.00 79.69 96 ILE A CA 1
ATOM 761 C C . ILE A 1 96 ? 11.015 -1.960 -12.622 1.00 79.69 96 ILE A C 1
ATOM 763 O O . ILE A 1 96 ? 11.040 -1.032 -13.441 1.00 79.69 96 ILE A O 1
ATOM 767 N N . ILE A 1 97 ? 9.901 -2.577 -12.226 1.00 73.25 97 ILE A N 1
ATOM 768 C CA . ILE A 1 97 ? 8.554 -2.173 -12.646 1.00 73.25 97 ILE A CA 1
ATOM 769 C C . ILE A 1 97 ? 8.013 -1.118 -11.691 1.00 73.25 97 ILE A C 1
ATOM 771 O O . ILE A 1 97 ? 8.001 -1.363 -10.467 1.00 73.25 97 ILE A O 1
#

Organism: Cajanus cajan (NCBI:txid3821)

Sequence (97 aa):
VSLRRSTRERRNVIPNDYIVFLQEHEDGIGLAKDDPTNFCQAMCSSNSKKSIDAMNDEMMSMHDNDVWDFVELPGGVKPIGCKWIFKIKRDSKGNII

Foldseek 3Di:
DDDDDDPDDDDDPADPPDPDPVPPDPDPPAADPQWDADLVSCCPDPCVVVQVVVVVVVVVVCVVVVVDDDDDDDPPDDDDDDDDGTGFDADPVRDTD

Radius of gyration: 20.7 Å; chains: 1; bounding box: 35×43×59 Å